Protein 5DLO (pdb70)

Structure (mmCIF, N/CA/C/O backbone):
data_5DLO
#
_entry.id   5DLO
#
_cell.length_a   63.600
_cell.length_b   63.600
_cell.length_c   69.760
_cell.angle_alpha   90.00
_cell.angle_beta   90.00
_cell.angle_gamma   120.00
#
_symmetry.space_group_name_H-M   'P 64'
#
loop_
_entity.id
_entity.type
_entity.pdbx_description
1 polymer 'Endoribonuclease MazF'
2 polymer 'DNA substrate analogue AUACAUA'
3 non-polymer 'CHLORIDE ION'
4 water water
#
loop_
_atom_site.group_PDB
_atom_site.id
_atom_site.type_symbol
_atom_site.label_atom_id
_atom_site.label_alt_id
_atom_site.label_comp_id
_atom_site.label_asym_id
_atom_site.label_entity_id
_atom_site.label_seq_id
_atom_site.pdbx_PDB_ins_code
_atom_site.Cartn_x
_atom_site.Cartn_y
_atom_site.Cartn_z
_atom_site.occupancy
_atom_site.B_iso_or_equiv
_atom_site.auth_seq_id
_atom_site.auth_comp_id
_atom_site.auth_asym_id
_atom_site.auth_atom_id
_atom_site.pdbx_PDB_model_num
ATOM 1 C C . ASP A 1 13 ? 2.539 -39.632 -0.246 1.00 30.00 0 ASP A C 1
ATOM 2 O O . ASP A 1 13 ? 1.572 -39.413 -0.972 1.00 30.00 0 ASP A O 1
ATOM 3 N N . PRO A 1 14 ? 2.439 -39.732 1.074 1.00 37.26 1 PRO A N 1
ATOM 4 C CA . PRO A 1 14 ? 1.148 -39.579 1.747 1.00 32.93 1 PRO A CA 1
ATOM 5 C C . PRO A 1 14 ? 0.665 -38.130 1.725 1.00 27.73 1 PRO A C 1
ATOM 6 O O . PRO A 1 14 ? 1.453 -37.204 1.863 1.00 28.32 1 PRO A O 1
ATOM 10 N N . ILE A 1 15 ? -0.636 -37.951 1.551 1.00 22.36 2 ILE A N 1
ATOM 11 C CA . ILE A 1 15 ? -1.227 -36.624 1.569 1.00 19.12 2 ILE A CA 1
ATOM 12 C C . ILE A 1 15 ? -1.714 -36.367 2.983 1.00 18.09 2 ILE A C 1
ATOM 13 O O . ILE A 1 15 ? -2.451 -37.175 3.551 1.00 19.32 2 ILE A O 1
ATOM 18 N N . ARG A 1 16 ? -1.279 -35.255 3.562 1.00 16.07 3 ARG A N 1
ATOM 19 C CA . ARG A 1 16 ? -1.598 -34.956 4.953 1.00 15.59 3 ARG A CA 1
ATOM 20 C C . ARG A 1 16 ? -2.302 -33.624 5.089 1.00 14.22 3 ARG A C 1
ATOM 21 O O . ARG A 1 16 ? -2.048 -32.684 4.328 1.00 13.88 3 ARG A O 1
ATOM 25 N N . ARG A 1 17 ? -3.185 -33.548 6.076 1.00 13.66 4 ARG A N 1
ATOM 26 C CA . ARG A 1 17 ? -3.844 -32.303 6.408 1.00 11.85 4 ARG A CA 1
ATOM 27 C C . ARG A 1 17 ? -2.783 -31.251 6.725 1.00 11.79 4 ARG A C 1
ATOM 28 O O . ARG A 1 17 ? -1.833 -31.517 7.469 1.00 14.03 4 ARG A O 1
ATOM 36 N N . GLY A 1 18 ? -2.942 -30.062 6.155 1.00 12.22 5 GLY A N 1
ATOM 37 C CA . GLY A 1 18 ? -1.963 -29.000 6.314 1.00 12.65 5 GLY A CA 1
ATOM 38 C C . GLY A 1 18 ? -0.950 -28.916 5.181 1.00 12.90 5 GLY A C 1
ATOM 39 O O . GLY A 1 18 ? -0.228 -27.921 5.073 1.00 13.58 5 GLY A O 1
ATOM 40 N N . ASP A 1 19 ? -0.890 -29.946 4.337 1.00 12.60 6 ASP A N 1
ATOM 41 C CA . ASP A 1 19 ? -0.058 -29.886 3.129 1.00 13.61 6 ASP A CA 1
ATOM 42 C C . ASP A 1 19 ? -0.603 -28.823 2.176 1.00 13.09 6 ASP A C 1
ATOM 43 O O . ASP A 1 19 ? -1.819 -28.621 2.082 1.00 12.63 6 ASP A O 1
ATOM 48 N N . VAL A 1 20 ? 0.299 -28.180 1.441 1.00 12.89 7 VAL A N 1
ATOM 49 C CA . VAL A 1 20 ? -0.080 -27.222 0.403 1.00 12.35 7 VAL A CA 1
ATOM 50 C C . VAL A 1 20 ? 0.393 -27.755 -0.949 1.00 13.22 7 VAL A C 1
ATOM 51 O O . VAL A 1 20 ? 1.585 -28.027 -1.133 1.00 14.58 7 VAL A O 1
ATOM 55 N N . TYR A 1 21 ? -0.552 -27.921 -1.874 1.00 12.40 8 TYR A N 1
ATOM 56 C CA . TYR A 1 21 ? -0.276 -28.433 -3.218 1.00 12.13 8 TYR A CA 1
ATOM 57 C C . TYR A 1 21 ? -0.666 -27.415 -4.262 1.00 11.95 8 TYR A C 1
ATOM 58 O O . TYR A 1 21 ? -1.596 -26.644 -4.066 1.00 13.76 8 TYR A O 1
ATOM 67 N N . LEU A 1 22 ? 0.021 -27.444 -5.397 1.00 12.38 9 LEU A N 1
ATOM 68 C CA . LEU A 1 22 ? -0.461 -26.718 -6.558 1.00 12.17 9 LEU A CA 1
ATOM 69 C C . LEU A 1 22 ? -1.620 -27.502 -7.163 1.00 12.38 9 LEU A C 1
ATOM 70 O O . LEU A 1 22 ? -1.533 -28.718 -7.305 1.00 14.21 9 LEU A O 1
ATOM 75 N N . ALA A 1 23 ? -2.700 -26.814 -7.524 1.00 12.72 10 ALA A N 1
ATOM 76 C CA . ALA A 1 23 ? -3.843 -27.474 -8.153 1.00 12.15 10 ALA A CA 1
ATOM 77 C C . ALA A 1 23 ? -4.559 -26.524 -9.092 1.00 12.36 10 ALA A C 1
ATOM 78 O O . ALA A 1 23 ? -4.550 -25.315 -8.882 1.00 14.46 10 ALA A O 1
ATOM 80 N N . ASP A 1 24 ? -5.199 -27.083 -10.114 1.00 12.11 11 ASP A N 1
ATOM 81 C CA . ASP A 1 24 ? -5.989 -26.300 -11.063 1.00 13.04 11 ASP A CA 1
ATOM 82 C C . ASP A 1 24 ? -7.466 -26.414 -10.690 1.00 12.89 11 ASP A C 1
ATOM 83 O O . ASP A 1 24 ? -8.056 -27.490 -10.775 1.00 13.23 11 ASP A O 1
ATOM 88 N N . LEU A 1 25 ? -8.049 -25.296 -10.271 1.00 11.64 12 LEU A N 1
ATOM 89 C CA . LEU A 1 25 ? -9.449 -25.252 -9.858 1.00 11.41 12 LEU A CA 1
ATOM 90 C C . LEU A 1 25 ? -10.409 -25.025 -11.029 1.00 11.69 12 LEU A C 1
ATOM 91 O O . LEU A 1 25 ? -11.614 -25.191 -10.889 1.00 11.68 12 LEU A O 1
ATOM 96 N N . SER A 1 26 ? -9.877 -24.651 -12.189 1.00 14.25 13 SER A N 1
ATOM 97 C CA . SER A 1 26 ? -10.724 -24.395 -13.352 1.00 15.25 13 SER A CA 1
ATOM 98 C C . SER A 1 26 ? -11.273 -25.694 -13.940 1.00 14.82 13 SER A C 1
ATOM 99 O O . SER A 1 26 ? -10.642 -26.745 -13.831 1.00 16.98 13 SER A O 1
ATOM 102 N N . PRO A 1 27 ? -12.454 -25.634 -14.578 1.00 13.96 14 PRO A N 1
ATOM 103 C CA . PRO A 1 27 ? -13.299 -24.452 -14.785 1.00 13.52 14 PRO A CA 1
ATOM 104 C C . PRO A 1 27 ? -14.200 -24.174 -13.591 1.00 12.49 14 PRO A C 1
ATOM 105 O O . PRO A 1 27 ? -14.526 -25.088 -12.826 1.00 12.73 14 PRO A O 1
ATOM 109 N N . VAL A 1 28 ? -14.614 -22.921 -13.459 1.00 13.13 15 VAL A N 1
ATOM 110 C CA . VAL A 1 28 ? -15.500 -22.505 -12.373 1.00 11.73 15 VAL A CA 1
ATOM 111 C C . VAL A 1 28 ? -16.608 -21.596 -12.902 1.00 12.83 15 VAL A C 1
ATOM 112 O O . VAL A 1 28 ? -16.564 -21.139 -14.054 1.00 14.46 15 VAL A O 1
ATOM 116 N N . GLN A 1 29 ? -17.603 -21.338 -12.059 1.00 12.43 16 GLN A N 1
ATOM 117 C CA . GLN A 1 29 ? -18.674 -20.401 -12.398 1.00 13.52 16 GLN A CA 1
ATOM 118 C C . GLN A 1 29 ? -18.715 -19.236 -11.420 1.00 13.06 16 GLN A C 1
ATOM 119 O O . GLN A 1 29 ? -18.413 -19.402 -10.239 1.00 12.89 16 GLN A O 1
ATOM 125 N N . GLY A 1 30 ? -19.104 -18.059 -11.903 1.00 13.11 17 GLY A N 1
ATOM 126 C CA . GLY A 1 30 ? -19.294 -16.911 -11.036 1.00 13.07 17 GLY A CA 1
ATOM 127 C C . GLY A 1 30 ? -18.086 -16.585 -10.184 1.00 13.30 17 GLY A C 1
ATOM 128 O O . GLY A 1 30 ? -16.953 -16.534 -10.682 1.00 14.87 17 GLY A O 1
ATOM 129 N N . SER A 1 31 ? -18.326 -16.376 -8.888 1.00 11.96 18 SER A N 1
ATOM 130 C CA . SER A 1 31 ? -17.255 -16.024 -7.953 1.00 12.31 18 SER A CA 1
ATOM 131 C C . SER A 1 31 ? -16.667 -17.218 -7.180 1.00 11.16 18 SER A C 1
ATOM 132 O O . SER A 1 31 ? -16.046 -17.050 -6.127 1.00 11.71 18 SER A O 1
ATOM 135 N N . GLU A 1 32 ? -16.847 -18.420 -7.714 1.00 10.67 19 GLU A N 1
ATOM 136 C CA . GLU A 1 32 ? -16.073 -19.565 -7.253 1.00 10.90 19 GLU A CA 1
ATOM 137 C C . GLU A 1 32 ? -14.605 -19.315 -7.600 1.00 10.38 19 GLU A C 1
ATOM 138 O O . GLU A 1 32 ? -14.291 -18.939 -8.733 1.00 12.25 19 GLU A O 1
ATOM 144 N N . GLN A 1 33 ? -13.691 -19.524 -6.655 1.00 10.06 20 GLN A N 1
ATOM 145 C CA . GLN A 1 33 ? -12.284 -19.230 -6.930 1.00 10.44 20 GLN A CA 1
ATOM 146 C C . GLN A 1 33 ? -11.757 -20.117 -8.051 1.00 10.95 20 GLN A C 1
ATOM 147 O O . GLN A 1 33 ? -11.838 -21.346 -7.969 1.00 12.03 20 GLN A O 1
ATOM 153 N N . GLY A 1 34 ? -11.200 -19.497 -9.090 1.00 11.14 21 GLY A N 1
ATOM 154 C CA . GLY A 1 34 ? -10.711 -20.258 -10.226 1.00 12.44 21 GLY A CA 1
ATOM 155 C C . GLY A 1 34 ? -9.205 -20.269 -10.374 1.00 11.32 21 GLY A C 1
ATOM 156 O O . GLY A 1 34 ? -8.474 -19.695 -9.564 1.00 13.12 21 GLY A O 1
ATOM 157 N N . GLY A 1 35 ? -8.740 -20.927 -11.431 1.00 12.32 22 GLY A N 1
ATOM 158 C CA . GLY A 1 35 ? -7.340 -20.882 -11.800 1.00 13.50 22 GLY A CA 1
ATOM 159 C C . GLY A 1 35 ? -6.423 -21.868 -11.100 1.00 12.08 22 GLY A C 1
ATOM 160 O O . GLY A 1 35 ? -6.814 -22.583 -10.164 1.00 13.44 22 GLY A O 1
ATOM 161 N N . VAL A 1 36 ? -5.185 -21.905 -11.578 1.00 12.42 23 VAL A N 1
ATOM 162 C CA . VAL A 1 36 ? -4.117 -22.674 -10.961 1.00 12.42 23 VAL A CA 1
ATOM 163 C C . VAL A 1 36 ? -3.592 -21.898 -9.761 1.00 12.91 23 VAL A C 1
ATOM 164 O O . VAL A 1 36 ? -3.316 -20.711 -9.867 1.00 14.36 23 VAL A O 1
ATOM 168 N N . ARG A 1 37 ? -3.482 -22.561 -8.613 1.00 11.52 24 ARG A N 1
ATOM 169 C CA . ARG A 1 37 ? -3.040 -21.887 -7.395 1.00 11.46 24 ARG A CA 1
ATOM 170 C C . ARG A 1 37 ? -2.691 -22.909 -6.330 1.00 10.79 24 ARG A C 1
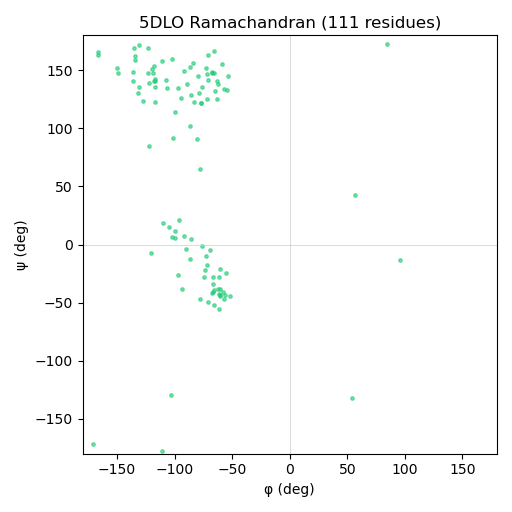ATOM 171 O O . ARG A 1 37 ? -3.051 -24.078 -6.450 1.00 11.91 24 ARG A O 1
ATOM 179 N N . PRO A 1 38 ? -1.999 -22.470 -5.270 1.00 11.72 25 PRO A N 1
ATOM 180 C CA . PRO A 1 38 ? -1.823 -23.365 -4.122 1.00 11.23 25 PRO A CA 1
ATOM 181 C C . PRO A 1 38 ? -3.166 -23.597 -3.427 1.00 11.48 25 PRO A C 1
ATOM 182 O O . PRO A 1 38 ? -4.034 -22.716 -3.422 1.00 12.03 25 PRO A O 1
ATOM 186 N N . VAL A 1 39 ? -3.325 -24.787 -2.865 1.00 10.99 26 VAL A N 1
ATOM 187 C CA . VAL A 1 39 ? -4.482 -25.129 -2.047 1.00 10.56 26 VAL A CA 1
ATOM 188 C C . VAL A 1 39 ? -3.972 -25.877 -0.816 1.00 11.14 26 VAL A C 1
ATOM 189 O O . VAL A 1 39 ? -2.957 -26.576 -0.889 1.00 12.46 26 VAL A O 1
ATOM 193 N N . VAL A 1 40 ? -4.656 -25.730 0.316 1.00 10.36 27 VAL A N 1
ATOM 194 C CA . VAL A 1 40 ? -4.263 -26.453 1.533 1.00 10.12 27 VAL A CA 1
ATOM 195 C C . VAL A 1 40 ? -5.245 -27.591 1.818 1.00 9.69 27 VAL A C 1
ATOM 196 O O . VAL A 1 40 ? -6.459 -27.415 1.720 1.00 10.36 27 VAL A O 1
ATOM 200 N N . ILE A 1 41 ? -4.712 -28.764 2.146 1.00 10.30 28 ILE A N 1
ATOM 201 C CA . ILE A 1 41 ? -5.546 -29.910 2.491 1.00 10.59 28 ILE A CA 1
ATOM 202 C C . ILE A 1 41 ? -6.196 -29.693 3.864 1.00 9.65 28 ILE A C 1
ATOM 203 O O . ILE A 1 41 ? -5.495 -29.467 4.857 1.00 10.86 28 ILE A O 1
ATOM 208 N N . ILE A 1 42 ? -7.523 -29.786 3.923 1.00 9.82 29 ILE A N 1
ATOM 209 C CA . ILE A 1 42 ? -8.258 -29.591 5.173 1.00 9.14 29 ILE A CA 1
ATOM 210 C C . ILE A 1 42 ? -9.076 -30.817 5.580 1.00 9.56 29 ILE A C 1
AT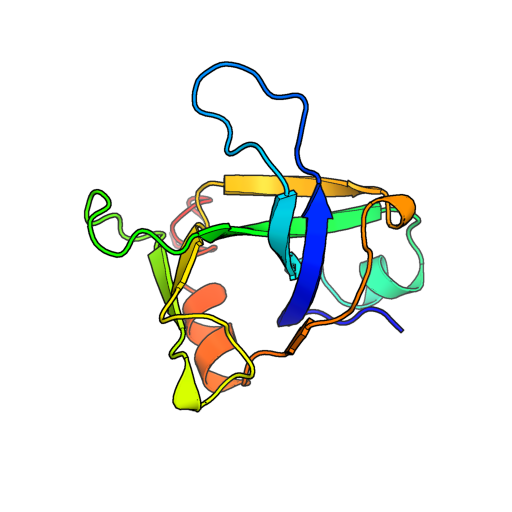OM 211 O O . ILE A 1 42 ? -9.627 -30.858 6.676 1.00 11.06 29 ILE A O 1
ATOM 216 N N . GLN A 1 43 ? -9.146 -31.827 4.714 1.00 9.13 30 GLN A N 1
ATOM 217 C CA . GLN A 1 43 ? -9.764 -33.099 5.089 1.00 8.96 30 GLN A CA 1
ATOM 218 C C . GLN A 1 43 ? -8.939 -33.840 6.149 1.00 9.90 30 GLN A C 1
ATOM 219 O O . GLN A 1 43 ? -7.710 -33.731 6.182 1.00 11.12 30 GLN A O 1
ATOM 225 N N . ASN A 1 44 ? -9.624 -34.590 7.013 1.00 9.63 31 ASN A N 1
ATOM 226 C CA . ASN A 1 44 ? -8.949 -35.432 7.996 1.00 10.44 31 ASN A CA 1
ATOM 227 C C . ASN A 1 44 ? -8.022 -36.469 7.345 1.00 10.88 31 ASN A C 1
ATOM 228 O O . ASN A 1 44 ? -8.228 -36.876 6.194 1.00 10.55 31 ASN A O 1
ATOM 233 N N . ASP A 1 45 ? -7.012 -36.911 8.090 1.00 10.77 32 ASP A N 1
ATOM 234 C CA . ASP A 1 45 ? -5.985 -37.796 7.540 1.00 11.79 32 ASP A CA 1
ATOM 235 C C . ASP A 1 45 ? -6.430 -39.229 7.270 1.00 12.21 32 ASP A C 1
ATOM 236 O O . ASP A 1 45 ? -5.780 -39.945 6.504 1.00 13.90 32 ASP A O 1
ATOM 241 N N . THR A 1 46 ? -7.539 -39.650 7.869 1.00 12.01 33 THR A N 1
ATOM 242 C CA . THR A 1 46 ? -8.071 -40.977 7.568 1.00 12.15 33 THR A CA 1
ATOM 243 C C . THR A 1 46 ? -8.655 -40.982 6.155 1.00 11.88 33 THR A C 1
ATOM 244 O O . THR A 1 46 ? -8.338 -41.858 5.338 1.00 12.64 33 THR A O 1
ATOM 248 N N . GLY A 1 47 ? -9.488 -39.988 5.856 1.00 11.47 34 GLY A N 1
ATOM 249 C CA . GLY A 1 47 ? -9.944 -39.796 4.489 1.00 11.20 34 GLY A CA 1
ATOM 250 C C . GLY A 1 47 ? -8.784 -39.595 3.524 1.00 10.91 34 GLY A C 1
ATOM 251 O O . GLY A 1 47 ? -8.788 -40.138 2.404 1.00 12.26 34 GLY A O 1
ATOM 252 N N . ASN A 1 48 ? -7.777 -38.830 3.939 1.00 10.69 35 ASN A N 1
ATOM 253 C CA . ASN A 1 48 ? -6.623 -38.603 3.060 1.00 12.19 35 ASN A CA 1
ATOM 254 C C . ASN A 1 48 ? -5.882 -39.887 2.713 1.00 12.55 35 ASN A C 1
ATOM 255 O O . ASN A 1 48 ? -5.262 -39.984 1.650 1.00 14.20 35 ASN A O 1
ATOM 260 N N . LYS A 1 49 ? -5.941 -40.871 3.606 1.00 12.79 36 LYS A N 1
ATOM 261 C CA . LYS A 1 49 ? -5.304 -42.159 3.349 1.00 13.55 36 LYS A CA 1
ATOM 262 C C . LYS A 1 49 ? -6.128 -43.020 2.396 1.00 14.70 36 LYS A C 1
ATOM 263 O O . LYS A 1 49 ? -5.595 -43.579 1.436 1.00 17.78 36 LYS A O 1
ATOM 269 N N . TYR A 1 50 ? -7.430 -43.114 2.655 1.00 14.03 37 TYR A N 1
ATOM 270 C CA . TYR A 1 50 ? -8.274 -44.111 1.995 1.00 14.28 37 TYR A CA 1
ATOM 271 C C . TYR A 1 50 ? -9.066 -43.642 0.774 1.00 14.46 37 TYR A C 1
ATOM 272 O O . TYR A 1 50 ? -9.422 -44.454 -0.075 1.00 16.10 37 TYR A O 1
ATOM 281 N N . SER A 1 51 ? -9.370 -42.352 0.700 1.00 13.20 38 SER A N 1
ATOM 282 C CA . SER A 1 51 ? -10.280 -41.860 -0.331 1.00 12.98 38 SER A CA 1
ATOM 283 C C . SER A 1 51 ? -9.543 -41.415 -1.584 1.00 12.65 38 SER A C 1
ATOM 284 O O . SER A 1 51 ? -8.416 -40.949 -1.502 1.00 14.01 38 SER A O 1
ATOM 287 N N . PRO A 1 52 ? -10.190 -41.544 -2.755 1.00 12.13 39 PRO A N 1
ATOM 288 C CA . PRO A 1 52 ? -9.595 -40.949 -3.957 1.00 12.42 39 PRO A CA 1
ATOM 289 C C . PRO A 1 52 ? -9.708 -39.426 -3.969 1.00 10.83 39 PRO A C 1
ATOM 290 O O . PRO A 1 52 ? -9.094 -38.799 -4.831 1.00 12.26 39 PRO A O 1
ATOM 294 N N . THR A 1 53 ? -10.482 -38.847 -3.048 1.00 11.83 40 THR A N 1
ATOM 295 C CA . THR A 1 53 ? -10.684 -37.401 -3.009 1.00 11.01 40 THR A CA 1
ATOM 296 C C . THR A 1 53 ? -10.166 -36.775 -1.718 1.00 10.77 40 THR A C 1
ATOM 297 O O . THR A 1 53 ? -10.086 -37.434 -0.676 1.00 11.88 40 THR A O 1
ATOM 301 N N . VAL A 1 54 ? -9.808 -35.497 -1.812 1.00 10.14 41 VAL A N 1
ATOM 302 C CA . VAL A 1 54 ? -9.440 -34.695 -0.651 1.00 10.22 41 VAL A CA 1
ATOM 303 C C . VAL A 1 54 ? -10.350 -33.466 -0.597 1.00 9.49 41 VAL A C 1
ATOM 304 O O . VAL A 1 54 ? -11.083 -33.184 -1.547 1.00 12.57 41 VAL A O 1
ATOM 308 N N . ILE A 1 55 ? -10.315 -32.741 0.514 1.00 10.02 42 ILE A N 1
ATOM 309 C CA . ILE A 1 55 ? -10.998 -31.454 0.608 1.00 8.97 42 ILE A CA 1
ATOM 310 C C . ILE A 1 55 ? -9.932 -30.396 0.835 1.00 8.44 42 ILE A C 1
ATOM 311 O O . ILE A 1 55 ? -9.004 -30.612 1.625 1.00 9.66 42 ILE A O 1
ATOM 316 N N . VAL A 1 56 ? -10.040 -29.274 0.125 1.00 9.19 43 VAL A N 1
ATOM 317 C CA . VAL A 1 56 ? -9.015 -28.238 0.160 1.00 8.97 43 VAL A CA 1
ATOM 318 C C . VAL A 1 56 ? -9.625 -26.850 0.320 1.00 9.48 43 VAL A C 1
ATOM 319 O O . VAL A 1 56 ? -10.827 -26.661 0.101 1.00 10.16 43 VAL A O 1
ATOM 323 N N . ALA A 1 57 ? -8.796 -25.893 0.729 1.00 9.62 44 ALA A N 1
ATOM 324 C CA . ALA A 1 57 ? -9.156 -24.473 0.670 1.00 9.57 44 ALA A CA 1
ATOM 325 C C . ALA A 1 57 ? -8.204 -23.746 -0.274 1.00 9.39 44 ALA A C 1
ATOM 326 O O . ALA A 1 57 ? -6.998 -24.022 -0.292 1.00 10.97 44 ALA A O 1
ATOM 328 N N . ALA A 1 58 ? -8.748 -22.813 -1.049 1.00 9.08 45 ALA A N 1
ATOM 329 C CA . ALA A 1 58 ? -7.962 -22.050 -2.017 1.00 10.14 45 ALA A CA 1
ATOM 330 C C . ALA A 1 58 ? -7.038 -21.042 -1.332 1.00 9.80 45 ALA A C 1
ATOM 331 O O . ALA A 1 58 ? -7.385 -20.467 -0.296 1.00 11.94 45 ALA A O 1
ATOM 333 N N . ILE A 1 59 ? -5.872 -20.813 -1.933 1.00 10.77 46 ILE A N 1
ATOM 334 C CA . ILE A 1 59 ? -4.946 -19.784 -1.472 1.00 12.10 46 ILE A CA 1
ATOM 335 C C . ILE A 1 59 ? -4.783 -18.734 -2.565 1.00 12.52 46 ILE A C 1
ATOM 336 O O . ILE A 1 59 ? -4.777 -19.073 -3.755 1.00 11.71 46 ILE A O 1
ATOM 341 N N . THR A 1 60 ? -4.669 -17.468 -2.161 1.00 11.98 47 THR A N 1
ATOM 342 C CA . THR A 1 60 ? -4.537 -16.357 -3.102 1.00 12.53 47 THR A CA 1
ATOM 343 C C . THR A 1 60 ? -3.440 -15.396 -2.661 1.00 13.41 47 THR A C 1
ATOM 344 O O . THR A 1 60 ? -3.081 -15.353 -1.483 1.00 14.02 47 THR A O 1
ATOM 348 N N . GLY A 1 61 ? -2.917 -14.618 -3.606 1.00 16.43 48 GLY A N 1
ATOM 349 C CA . GLY A 1 61 ? -1.840 -13.694 -3.307 1.00 21.08 48 GLY A CA 1
ATOM 350 C C . GLY A 1 61 ? -2.331 -12.269 -3.187 1.00 26.82 48 GLY A C 1
ATOM 351 O O . GLY A 1 61 ? -1.536 -11.337 -3.034 1.00 27.07 48 GLY A O 1
ATOM 352 N N . ARG A 1 62 ? -3.648 -12.097 -3.242 1.00 31.59 49 ARG A N 1
ATOM 353 C CA . ARG A 1 62 ? -4.247 -10.771 -3.137 1.00 38.03 49 ARG A CA 1
ATOM 354 C C . ARG A 1 62 ? -4.473 -10.396 -1.675 1.00 42.09 49 ARG A C 1
ATOM 355 O O . ARG A 1 62 ? -5.422 -10.862 -1.043 1.00 43.86 49 ARG A O 1
ATOM 363 N N . ILE A 1 63 ? -3.595 -9.551 -1.144 1.00 43.92 50 ILE A N 1
ATOM 364 C CA . ILE A 1 63 ? -3.661 -9.166 0.260 1.00 46.17 50 ILE A CA 1
ATOM 365 C C . ILE A 1 63 ? -4.610 -7.991 0.485 1.00 47.83 50 ILE A C 1
ATOM 366 O O . ILE A 1 63 ? -4.720 -7.477 1.599 1.00 48.30 50 ILE A O 1
ATOM 368 N N . ASN A 1 64 ? -5.297 -7.574 -0.576 1.00 48.09 51 ASN A N 1
ATOM 369 C CA . ASN A 1 64 ? -6.218 -6.445 -0.497 1.00 47.45 51 ASN A CA 1
ATOM 370 C C . ASN A 1 64 ? -7.687 -6.850 -0.630 1.00 46.06 51 ASN A C 1
ATOM 371 O O . ASN A 1 64 ? -8.546 -6.016 -0.921 1.00 46.64 51 ASN A O 1
ATOM 373 N N . LYS A 1 65 ? -7.971 -8.131 -0.418 1.00 43.74 52 LYS A N 1
ATOM 374 C CA . LYS A 1 65 ? -9.343 -8.625 -0.479 1.00 41.70 52 LYS A CA 1
ATOM 375 C C . LYS A 1 65 ? -10.169 -8.024 0.651 1.00 40.80 52 LYS A C 1
ATOM 376 O O . LYS A 1 65 ? -9.620 -7.444 1.590 1.00 41.13 52 LYS A O 1
ATOM 382 N N . ALA A 1 66 ? -11.489 -8.158 0.560 1.00 39.80 53 ALA A N 1
ATOM 383 C CA . ALA A 1 66 ? -12.355 -7.745 1.657 1.00 38.00 53 ALA A CA 1
ATOM 384 C C . ALA A 1 66 ? -11.881 -8.434 2.934 1.00 35.27 53 ALA A C 1
ATOM 385 O O . ALA A 1 66 ? -11.412 -9.572 2.894 1.00 34.47 53 ALA A O 1
ATOM 387 N N . LYS A 1 67 ? -11.987 -7.741 4.063 1.00 33.80 54 LYS A N 1
ATOM 388 C CA . LYS A 1 67 ? -11.534 -8.296 5.334 1.00 33.32 54 LYS A CA 1
ATOM 389 C C . LYS A 1 67 ? -12.587 -9.234 5.902 1.00 31.67 54 LYS A C 1
ATOM 390 O O . LYS A 1 67 ? -13.475 -8.808 6.639 1.00 35.01 54 LYS A O 1
ATOM 392 N N . ILE A 1 68 ? -12.478 -10.513 5.558 1.00 26.67 55 ILE A N 1
ATOM 393 C CA . ILE A 1 68 ? -13.483 -11.505 5.920 1.00 23.29 55 ILE A CA 1
ATOM 394 C C . ILE A 1 68 ? -12.910 -12.401 7.015 1.00 18.55 55 ILE A C 1
ATOM 395 O O . ILE A 1 68 ? -11.731 -12.745 6.979 1.00 17.52 55 ILE A O 1
ATOM 400 N N . PRO A 1 69 ? -13.738 -12.785 7.999 1.00 15.72 56 PRO A N 1
ATOM 401 C CA . PRO A 1 69 ? -13.211 -13.590 9.110 1.00 15.00 56 PRO A CA 1
ATOM 402 C C . PRO A 1 69 ? -12.805 -15.014 8.728 1.00 13.27 56 PRO A C 1
ATOM 403 O O . PRO A 1 69 ? -12.283 -15.744 9.571 1.00 16.25 56 PRO A O 1
ATOM 407 N N . THR A 1 70 ? -13.048 -15.406 7.482 1.00 12.45 57 THR A N 1
ATOM 408 C CA . THR A 1 70 ? -12.627 -16.714 6.994 1.00 11.79 57 THR A CA 1
ATOM 409 C C . THR A 1 70 ? -11.245 -16.680 6.339 1.00 12.60 57 THR A C 1
ATOM 410 O O . THR A 1 70 ? -10.811 -17.672 5.763 1.00 12.72 57 THR A O 1
ATOM 414 N N . HIS A 1 71 ? -10.560 -15.543 6.426 1.00 11.91 58 HIS A N 1
ATOM 415 C CA . HIS A 1 71 ? -9.232 -15.403 5.825 1.00 12.61 58 HIS A CA 1
ATOM 416 C C . HIS A 1 71 ? -8.121 -15.623 6.835 1.00 14.07 58 HIS A C 1
ATOM 417 O O . HIS A 1 71 ? -8.163 -15.083 7.944 1.00 16.89 58 HIS A O 1
ATOM 424 N N . VAL A 1 72 ? -7.120 -16.408 6.442 1.00 12.92 59 VAL A N 1
ATOM 425 C CA . VAL A 1 72 ? -5.940 -16.647 7.279 1.00 12.74 59 VAL A CA 1
ATOM 426 C C . VAL A 1 72 ? -4.672 -16.355 6.481 1.00 14.10 59 VAL A C 1
ATOM 427 O O . VAL A 1 72 ? -4.450 -16.936 5.415 1.00 15.33 59 VAL A O 1
ATOM 431 N N . GLU A 1 73 ? -3.840 -15.455 6.990 1.00 15.15 60 GLU A N 1
ATOM 432 C CA . GLU A 1 73 ? -2.617 -15.073 6.295 1.00 17.02 60 GLU A CA 1
ATOM 433 C C . GLU A 1 73 ? -1.502 -16.097 6.484 1.00 17.17 60 GLU A C 1
ATOM 434 O O . GLU A 1 73 ? -1.384 -16.712 7.540 1.00 18.62 60 GLU A O 1
ATOM 440 N N . ILE A 1 74 ? -0.695 -16.286 5.445 1.00 17.22 61 ILE A N 1
ATOM 441 C CA . ILE A 1 74 ? 0.536 -17.060 5.570 1.00 17.76 61 ILE A CA 1
ATOM 442 C C . ILE A 1 74 ? 1.702 -16.290 4.960 1.00 19.61 61 ILE A C 1
ATOM 443 O O . ILE A 1 74 ? 1.580 -15.710 3.882 1.00 19.86 61 ILE A O 1
ATOM 448 N N . GLU A 1 75 ? 2.824 -16.277 5.672 1.00 20.43 62 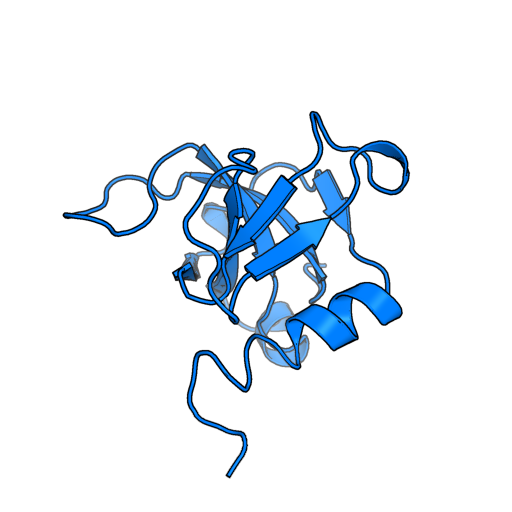GLU A N 1
ATOM 449 C CA . GLU A 1 75 ? 3.958 -15.428 5.324 1.00 23.36 62 GLU A CA 1
ATOM 450 C C . GLU A 1 75 ? 4.937 -16.088 4.363 1.00 24.91 62 GLU A C 1
ATOM 451 O O . GLU A 1 75 ? 5.266 -17.266 4.502 1.00 26.21 62 GLU A O 1
ATOM 454 N N . LYS A 1 76 ? 5.402 -15.304 3.396 1.00 26.42 63 LYS A N 1
ATOM 455 C CA . LYS A 1 76 ? 6.330 -15.773 2.376 1.00 29.80 63 LYS A CA 1
ATOM 456 C C . LYS A 1 76 ? 7.590 -16.362 2.977 1.00 33.20 63 LYS A C 1
ATOM 457 O O . LYS A 1 76 ? 8.071 -17.394 2.525 1.00 35.25 63 LYS A O 1
ATOM 463 N N . LYS A 1 77 ? 8.128 -15.694 3.990 1.00 32.68 64 LYS A N 1
ATOM 464 C CA . LYS A 1 77 ? 9.386 -16.107 4.592 1.00 36.42 64 LYS A CA 1
ATOM 465 C C . LYS A 1 77 ? 9.294 -17.501 5.207 1.00 37.99 64 LYS A C 1
ATOM 466 O O . LYS A 1 77 ? 10.073 -18.395 4.860 1.00 39.89 64 LYS A O 1
ATOM 468 N N . LYS A 1 78 ? 8.337 -17.685 6.113 1.00 35.79 65 LYS A N 1
ATOM 469 C CA . LYS A 1 78 ? 8.228 -18.932 6.862 1.00 35.11 65 LYS A CA 1
ATOM 470 C C . LYS A 1 78 ? 8.004 -20.135 5.953 1.00 33.47 65 LYS A C 1
ATOM 471 O O . LYS A 1 78 ? 8.534 -21.221 6.191 1.00 34.41 65 LYS A O 1
ATOM 477 N N . TYR A 1 79 ? 7.212 -19.935 4.909 1.00 30.34 66 TYR A N 1
ATOM 478 C CA . TYR A 1 79 ? 6.886 -21.014 3.993 1.00 29.27 66 TYR A CA 1
ATOM 479 C C . TYR A 1 79 ? 7.557 -20.757 2.653 1.00 32.45 66 TYR A C 1
ATOM 480 O O . TYR A 1 79 ? 7.921 -19.631 2.343 1.00 33.18 66 TYR A O 1
ATOM 489 N N . LYS A 1 80 ? 7.753 -21.794 1.860 1.00 35.21 67 LYS A N 1
ATOM 490 C CA . LYS A 1 80 ? 8.431 -21.586 0.590 1.00 36.76 67 LYS A CA 1
ATOM 491 C C . LYS A 1 80 ? 7.466 -20.986 -0.429 1.00 35.29 67 LYS A C 1
ATOM 492 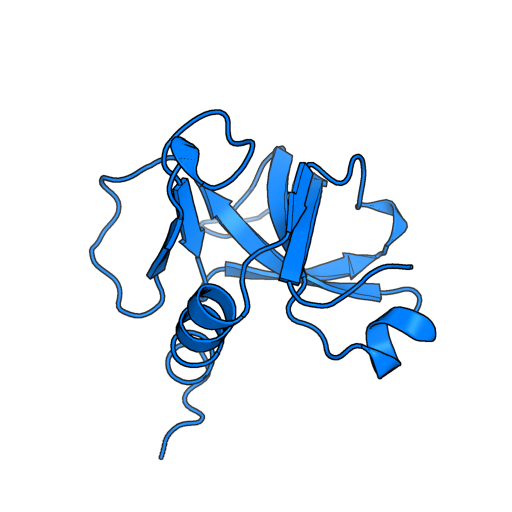O O . LYS A 1 80 ? 7.148 -21.623 -1.427 1.00 38.71 67 LYS A O 1
ATOM 494 N N . LEU A 1 81 ? 6.999 -19.764 -0.174 1.00 29.91 68 LEU A N 1
ATOM 495 C CA . LEU A 1 81 ? 5.992 -19.143 -1.039 1.00 26.39 68 LEU A CA 1
ATOM 496 C C . LEU A 1 81 ? 6.563 -18.099 -1.995 1.00 24.70 68 LEU A C 1
ATOM 497 O O . LEU A 1 81 ? 7.656 -17.564 -1.780 1.00 24.94 68 LEU A O 1
ATOM 502 N N . ASP A 1 82 ? 5.812 -17.812 -3.055 1.00 23.27 69 ASP A N 1
ATOM 503 C CA . ASP A 1 82 ? 6.189 -16.761 -3.995 1.00 23.60 69 ASP A CA 1
ATOM 504 C C . ASP A 1 82 ? 5.938 -15.381 -3.383 1.00 22.90 69 ASP A C 1
ATOM 505 O O . ASP A 1 82 ? 6.607 -14.406 -3.725 1.00 23.64 69 ASP A O 1
ATOM 510 N N . LYS A 1 83 ? 4.971 -15.304 -2.473 1.00 22.82 70 LYS A N 1
ATOM 511 C CA . LYS A 1 83 ? 4.588 -14.031 -1.882 1.00 23.40 70 LYS A CA 1
ATOM 512 C C . LYS A 1 83 ? 3.721 -14.281 -0.662 1.00 21.37 70 LYS A C 1
ATOM 513 O O . LYS A 1 83 ? 3.199 -15.384 -0.485 1.00 20.26 70 LYS A O 1
ATOM 519 N N . ASP A 1 84 ? 3.571 -13.262 0.179 1.00 21.65 71 ASP A N 1
ATOM 520 C CA . ASP A 1 84 ? 2.622 -13.342 1.281 1.00 20.80 71 ASP A CA 1
ATOM 521 C C . ASP A 1 84 ? 1.260 -13.697 0.700 1.00 19.33 71 ASP A C 1
ATOM 522 O O . ASP A 1 84 ? 0.831 -13.115 -0.297 1.00 19.16 71 ASP A O 1
ATOM 527 N N . SER A 1 85 ? 0.585 -14.661 1.313 1.00 17.50 72 SER A N 1
ATOM 528 C CA . SER A 1 85 ? -0.643 -15.194 0.735 1.00 15.61 72 SER A CA 1
ATOM 529 C C . SER A 1 85 ? -1.769 -15.246 1.757 1.00 14.24 72 SER A C 1
ATOM 530 O O . SER A 1 85 ? -1.551 -15.013 2.952 1.00 15.52 72 SER A O 1
ATOM 533 N N . VAL A 1 86 ? -2.974 -15.553 1.284 1.00 13.65 73 VAL A N 1
ATOM 534 C CA . VAL A 1 86 ? -4.135 -15.664 2.155 1.00 13.78 73 VAL A CA 1
ATOM 535 C C . VAL A 1 86 ? -4.876 -16.955 1.847 1.00 12.73 73 VAL A C 1
ATOM 536 O O . VAL A 1 86 ? -5.139 -17.270 0.687 1.00 13.26 73 VAL A O 1
ATOM 540 N N . ILE A 1 87 ? -5.177 -17.721 2.889 1.00 11.84 74 ILE A N 1
ATOM 541 C CA . ILE A 1 87 ? -6.021 -18.903 2.757 1.00 11.39 74 ILE A CA 1
ATOM 542 C C . ILE A 1 87 ? -7.479 -18.469 2.862 1.00 11.30 74 ILE A C 1
ATOM 543 O O . ILE A 1 87 ? -7.861 -17.764 3.803 1.00 11.70 74 ILE A O 1
ATOM 548 N N . LEU A 1 88 ? -8.285 -18.884 1.887 1.00 10.70 75 LEU A N 1
ATOM 549 C CA . LEU A 1 88 ? -9.687 -18.500 1.787 1.00 11.13 75 LEU A CA 1
ATOM 550 C C . LEU A 1 88 ? -10.574 -19.632 2.297 1.00 10.71 75 LEU A C 1
ATOM 551 O O . LEU A 1 88 ? -10.953 -20.518 1.539 1.00 10.38 75 LEU A O 1
ATOM 556 N N . LEU A 1 89 ? -10.913 -19.627 3.584 1.00 9.92 76 LEU A N 1
ATOM 557 C CA . LEU A 1 89 ? -11.713 -20.733 4.118 1.00 9.93 76 LEU A CA 1
ATOM 558 C C . LEU A 1 89 ? -13.193 -20.637 3.711 1.00 9.96 76 LEU A C 1
ATOM 559 O O . LEU A 1 89 ? -13.992 -21.515 4.047 1.00 10.68 76 LEU A O 1
ATOM 564 N N . GLU A 1 90 ? -13.541 -19.582 2.970 1.00 9.84 77 GLU A N 1
ATOM 565 C CA . GLU A 1 90 ? -14.849 -19.473 2.317 1.00 10.25 77 GLU A CA 1
ATOM 566 C C . GLU A 1 90 ? -14.832 -20.075 0.905 1.00 9.17 77 GLU A C 1
ATOM 567 O O . GLU A 1 90 ? -15.874 -20.140 0.245 1.00 10.99 77 GLU A O 1
ATOM 573 N N . GLN A 1 91 ? -13.656 -20.524 0.461 1.00 9.06 78 GLN A N 1
ATOM 574 C CA . GLN A 1 91 ? -13.489 -21.126 -0.868 1.00 8.94 78 GLN A CA 1
ATOM 575 C C . GLN A 1 91 ? -12.935 -22.535 -0.716 1.00 9.58 78 GLN A C 1
ATOM 576 O O . GLN A 1 91 ? -11.719 -22.750 -0.785 1.00 10.15 78 GLN A O 1
A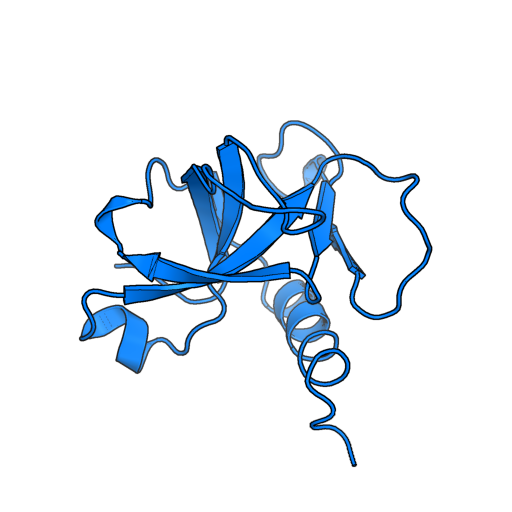TOM 582 N N . ILE A 1 92 ? -13.835 -23.490 -0.491 1.00 10.07 79 ILE A N 1
ATOM 583 C CA . ILE A 1 92 ? -13.427 -24.863 -0.203 1.00 11.52 79 ILE A CA 1
ATOM 584 C C . ILE A 1 92 ? -14.032 -25.823 -1.230 1.00 14.90 79 ILE A C 1
ATOM 585 O O . ILE A 1 92 ? -15.181 -25.645 -1.641 1.00 20.88 79 ILE A O 1
ATOM 590 N N . ARG A 1 93 ? -13.233 -26.798 -1.666 1.00 15.80 80 ARG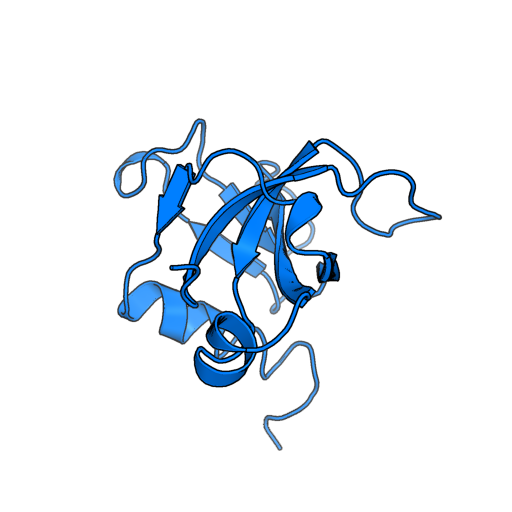 A N 1
ATOM 591 C CA . ARG A 1 93 ? -13.592 -27.726 -2.747 1.00 16.84 80 ARG A CA 1
ATOM 592 C C . ARG A 1 93 ? -13.196 -29.143 -2.345 1.00 12.15 80 ARG A C 1
ATOM 593 O O . ARG A 1 93 ? -12.125 -29.344 -1.817 1.00 10.35 80 ARG A O 1
ATOM 601 N N . THR A 1 94 ? -14.022 -30.134 -2.662 1.00 12.80 81 THR A N 1
ATOM 602 C CA . THR A 1 94 ? -13.555 -31.517 -2.730 1.00 10.90 81 THR A CA 1
ATOM 603 C C . THR A 1 94 ? -12.916 -31.752 -4.103 1.00 10.73 81 THR A C 1
ATOM 604 O O . THR A 1 94 ? -13.552 -31.525 -5.133 1.00 11.86 81 THR A O 1
ATOM 608 N N . LEU A 1 95 ? -11.649 -32.162 -4.112 1.00 10.25 82 LEU A N 1
ATOM 609 C CA . LEU A 1 95 ? -10.933 -32.436 -5.357 1.00 10.29 82 LEU A CA 1
ATOM 610 C C . LEU A 1 95 ? -10.494 -33.884 -5.445 1.00 10.38 82 LEU A C 1
ATOM 611 O O . LEU A 1 95 ? -10.044 -34.470 -4.460 1.00 11.09 82 LEU A O 1
ATOM 616 N N . ASP A 1 96 ? -10.587 -34.462 -6.634 1.00 10.99 83 ASP A N 1
ATOM 617 C CA . ASP A 1 96 ? -9.942 -35.743 -6.840 1.00 11.49 83 ASP A CA 1
ATOM 618 C C . ASP A 1 96 ? -8.433 -35.543 -6.672 1.00 11.63 83 ASP A C 1
ATOM 619 O O . ASP A 1 96 ? -7.888 -34.519 -7.084 1.00 11.42 83 ASP A O 1
ATOM 624 N N . LYS A 1 97 ? -7.760 -36.505 -6.047 1.00 11.73 84 LYS A N 1
ATOM 625 C CA . LYS A 1 97 ? -6.317 -36.402 -5.847 1.00 12.06 84 LYS A CA 1
ATOM 626 C C . LYS A 1 97 ? -5.535 -36.182 -7.142 1.00 12.31 84 LYS A C 1
ATOM 627 O O . LYS A 1 97 ? -4.427 -35.653 -7.111 1.00 13.71 84 LYS A O 1
ATOM 633 N N . LYS A 1 98 ? -6.100 -36.589 -8.277 1.00 12.87 85 LYS A N 1
ATOM 634 C CA . LYS A 1 98 ? -5.415 -36.382 -9.554 1.00 15.37 85 LYS A CA 1
ATOM 635 C C . LYS A 1 98 ? -5.170 -34.902 -9.858 1.00 14.41 85 LYS A C 1
ATOM 636 O O . LYS A 1 98 ? -4.301 -34.574 -10.669 1.00 16.62 85 LYS A O 1
ATOM 641 N N . ARG A 1 99 ? -5.937 -34.009 -9.227 1.00 13.22 86 ARG A N 1
ATOM 642 C CA . ARG A 1 99 ? -5.751 -32.568 -9.430 1.00 13.32 86 ARG A CA 1
ATOM 643 C C . ARG A 1 99 ? -4.500 -32.043 -8.738 1.00 13.92 86 ARG A C 1
ATOM 644 O O . ARG A 1 99 ? -3.977 -30.986 -9.100 1.00 15.80 86 ARG A O 1
ATOM 652 N N . LEU A 1 100 ? -4.032 -32.766 -7.726 1.00 13.12 87 LEU A N 1
ATOM 653 C CA . LEU A 1 100 ? -2.899 -32.308 -6.933 1.00 12.52 87 LEU A CA 1
ATOM 654 C C 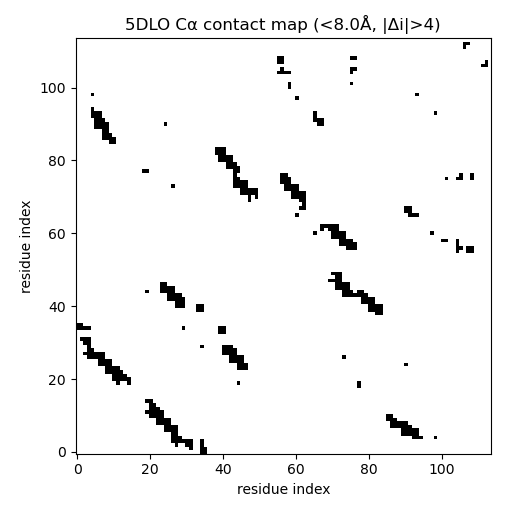. LEU A 1 100 ? -1.600 -32.531 -7.695 1.00 13.95 87 LEU A C 1
ATOM 655 O O . LEU A 1 100 ? -1.272 -33.658 -8.081 1.00 16.89 87 LEU A O 1
ATOM 660 N N . LYS A 1 101 ? -0.864 -31.450 -7.915 1.00 13.53 88 LYS A N 1
ATOM 661 C CA . LYS A 1 101 ? 0.425 -31.548 -8.578 1.00 15.54 88 LYS A CA 1
ATOM 662 C C . LYS A 1 101 ? 1.519 -31.436 -7.517 1.00 17.47 88 LYS A C 1
ATOM 663 O O . LYS A 1 101 ? 1.468 -32.142 -6.515 1.00 19.89 88 LYS A O 1
ATOM 669 N N . GLU A 1 102 ? 2.498 -30.564 -7.712 1.00 16.08 89 GLU A N 1
ATOM 670 C CA . GLU A 1 102 ? 3.617 -30.483 -6.776 1.00 16.81 89 GLU A CA 1
ATOM 671 C C . GLU A 1 102 ? 3.207 -30.073 -5.356 1.00 15.53 89 GLU A C 1
ATOM 672 O O . GLU A 1 102 ? 2.384 -29.179 -5.165 1.00 16.84 89 GLU A O 1
ATOM 678 N N . LYS A 1 103 ? 3.795 -30.735 -4.365 1.00 14.94 90 LYS A N 1
ATOM 679 C CA . LYS A 1 103 ? 3.662 -30.291 -2.986 1.00 15.72 90 LYS A CA 1
ATOM 680 C C . LYS A 1 103 ? 4.589 -29.093 -2.792 1.00 16.77 90 LYS A C 1
ATOM 681 O O . LYS A 1 103 ? 5.798 -29.187 -3.006 1.00 19.63 90 LYS A O 1
ATOM 687 N N . LEU A 1 104 ? 4.020 -27.963 -2.398 1.00 16.54 91 LEU A N 1
ATOM 688 C CA . LEU A 1 104 ? 4.779 -26.721 -2.312 1.00 17.81 91 LEU A CA 1
ATOM 689 C C . LEU A 1 104 ? 5.346 -26.469 -0.917 1.00 18.35 91 LEU A C 1
ATOM 690 O O . LEU A 1 104 ? 6.460 -25.955 -0.775 1.00 21.41 91 LEU A O 1
ATOM 695 N N . THR A 1 105 ? 4.568 -26.812 0.108 1.00 17.34 92 THR A N 1
ATOM 696 C CA . THR A 1 105 ? 4.980 -26.603 1.492 1.00 18.19 92 THR A CA 1
ATOM 697 C C . THR A 1 105 ? 3.984 -27.307 2.407 1.00 17.29 92 THR A C 1
ATOM 698 O O . THR A 1 105 ? 3.138 -28.066 1.943 1.00 16.42 92 THR A O 1
ATOM 702 N N . TYR A 1 106 ? 4.104 -27.086 3.708 1.00 18.12 93 TYR A N 1
ATOM 703 C CA . TYR A 1 106 ? 3.083 -27.542 4.639 1.00 19.54 93 TYR A CA 1
ATOM 704 C C . TYR A 1 106 ? 3.035 -26.576 5.809 1.00 17.82 93 TYR A C 1
ATOM 705 O O . TYR A 1 106 ? 4.056 -25.987 6.186 1.00 20.05 93 TYR A O 1
ATOM 714 N N . LEU A 1 107 ? 1.847 -26.392 6.371 1.00 16.15 94 LEU A N 1
ATOM 715 C CA . LEU A 1 107 ? 1.667 -25.364 7.391 1.00 16.80 94 LEU A CA 1
ATOM 716 C C . LEU A 1 107 ? 1.993 -25.861 8.794 1.00 18.00 94 LEU A C 1
ATOM 717 O O . LEU A 1 107 ? 1.876 -27.049 9.093 1.00 20.88 94 LEU A O 1
ATOM 722 N N . SER A 1 108 ? 2.406 -24.935 9.650 1.00 18.54 95 SER A N 1
ATOM 723 C CA . SER A 1 108 ? 2.751 -25.260 11.026 1.00 19.22 95 SER A CA 1
ATOM 724 C C . SER A 1 108 ? 1.509 -25.608 11.830 1.00 19.08 95 SER A C 1
ATOM 725 O O . SER A 1 108 ? 0.385 -25.305 11.424 1.00 18.10 95 SER A O 1
ATOM 728 N N . ASP A 1 109 ? 1.713 -26.245 12.977 1.00 20.62 96 ASP A N 1
ATOM 729 C CA . ASP A 1 109 ? 0.603 -26.596 13.853 1.00 23.27 96 ASP A CA 1
ATOM 730 C C . ASP A 1 109 ? -0.148 -25.350 14.315 1.00 22.45 96 ASP A C 1
ATOM 731 O O . ASP A 1 109 ? -1.379 -25.332 14.331 1.00 20.64 96 ASP A O 1
ATOM 736 N N . ASP A 1 110 ? 0.590 -24.310 14.690 1.00 23.15 97 ASP A N 1
ATOM 737 C CA . ASP A 1 110 ? -0.035 -23.060 15.121 1.00 25.25 97 ASP A CA 1
ATOM 738 C C . ASP A 1 110 ? -0.877 -22.443 14.005 1.00 21.86 97 ASP A C 1
ATOM 739 O O . ASP A 1 110 ? -1.986 -21.958 14.247 1.00 20.96 97 ASP A O 1
ATOM 744 N N . LYS A 1 111 ? -0.353 -22.464 12.781 1.00 19.48 98 LYS A N 1
ATOM 745 C CA . LYS A 1 111 ? -1.087 -21.907 11.651 1.00 17.78 98 LYS A CA 1
ATOM 746 C C . LYS A 1 111 ? -2.339 -22.729 11.377 1.00 16.44 98 LYS A C 1
ATOM 747 O O . LYS A 1 111 ? -3.404 -22.180 11.082 1.00 16.43 98 LYS A O 1
ATOM 753 N N . MET A 1 112 ? -2.228 -24.048 11.505 1.00 15.69 99 MET A N 1
ATOM 754 C CA . MET A 1 112 ? -3.395 -24.896 11.288 1.00 15.26 99 MET A CA 1
ATOM 755 C C . MET A 1 112 ? -4.485 -24.696 12.342 1.00 15.75 99 MET A C 1
ATOM 756 O O . MET A 1 112 ? -5.662 -24.889 12.053 1.00 15.84 99 MET A O 1
ATOM 761 N N . LYS A 1 113 ? -4.105 -24.297 13.554 1.00 16.71 100 LYS A N 1
ATOM 762 C CA . LYS A 1 113 ? -5.110 -23.913 14.542 1.00 17.87 100 LYS A CA 1
ATOM 763 C C . LYS A 1 113 ? -5.914 -22.704 14.065 1.00 16.05 100 LYS A C 1
ATOM 764 O O . LYS A 1 113 ? -7.129 -22.634 14.277 1.00 16.01 100 LYS A O 1
ATOM 770 N N . GLU A 1 114 ? -5.243 -21.755 13.411 1.00 15.85 101 GLU A N 1
ATOM 771 C CA . GLU A 1 114 ? -5.946 -20.594 12.862 1.00 16.28 101 GLU A CA 1
ATOM 772 C C . GLU A 1 114 ? -6.873 -21.027 11.735 1.00 13.83 101 GLU A C 1
ATOM 773 O O . GLU A 1 114 ? -7.998 -20.535 11.616 1.00 13.89 101 GLU A O 1
ATOM 779 N N . VAL A 1 115 ? -6.395 -21.947 10.903 1.00 12.91 102 VAL A N 1
ATOM 780 C CA . VAL A 1 115 ? -7.229 -22.494 9.841 1.00 12.67 102 VAL A CA 1
ATOM 781 C C . VAL A 1 115 ? -8.468 -23.197 10.420 1.00 12.55 102 VAL A C 1
ATOM 782 O O . VAL A 1 115 ? -9.590 -23.004 9.934 1.00 12.43 102 VAL A O 1
ATOM 786 N N . ASP A 1 116 ? -8.271 -23.999 11.464 1.00 12.35 103 ASP A N 1
ATOM 787 C CA . ASP A 1 116 ? -9.380 -24.700 12.105 1.00 13.22 103 ASP A CA 1
ATOM 788 C C . ASP A 1 116 ? -10.442 -23.709 12.592 1.00 12.91 103 ASP A C 1
ATOM 789 O O . ASP A 1 116 ? -11.641 -23.902 12.382 1.00 12.23 103 ASP A O 1
ATOM 794 N N . ASN A 1 117 ? -9.999 -22.651 13.259 1.00 12.82 104 ASN A N 1
ATOM 795 C CA A ASN A 1 117 ? -10.911 -21.622 13.736 0.50 12.91 104 ASN A CA 1
ATOM 796 C CA B ASN A 1 117 ? -10.927 -21.628 13.735 0.50 13.42 104 ASN A CA 1
ATOM 797 C C . ASN A 1 117 ? -11.683 -20.950 12.594 1.00 12.82 104 ASN A C 1
ATOM 798 O O . ASN A 1 117 ? -12.892 -20.712 12.689 1.00 13.50 104 ASN A O 1
ATOM 807 N N . ALA A 1 118 ? -10.976 -20.644 11.511 1.00 12.38 105 ALA A N 1
ATOM 808 C CA . ALA A 1 118 ? -11.603 -20.004 10.365 1.00 11.17 105 ALA A CA 1
ATOM 809 C C . ALA A 1 118 ? -12.616 -20.928 9.681 1.00 11.02 105 ALA A C 1
ATOM 810 O O . ALA A 1 118 ? -13.629 -20.456 9.163 1.00 11.99 105 ALA A O 1
ATOM 812 N N . LEU A 1 119 ? -12.338 -22.233 9.679 1.00 10.50 106 LEU A N 1
ATOM 813 C CA . LEU A 1 119 ? -13.285 -23.212 9.145 1.00 11.56 106 LEU A CA 1
ATOM 814 C C . LEU A 1 119 ? -14.537 -23.308 10.005 1.00 12.16 106 LEU A C 1
ATOM 815 O O . LEU A 1 119 ? -15.648 -23.420 9.495 1.00 12.34 106 LEU A O 1
ATOM 820 N N . MET A 1 120 ? -14.362 -23.290 11.322 1.00 11.71 107 MET A N 1
ATOM 821 C CA A MET A 1 120 ? -15.498 -23.302 12.247 0.66 12.62 107 MET A CA 1
ATOM 822 C CA B MET A 1 120 ? -15.524 -23.335 12.192 0.34 13.44 107 MET A CA 1
ATOM 823 C C . MET A 1 120 ? -16.417 -22.114 11.966 1.00 12.44 107 MET A C 1
ATOM 824 O O . MET A 1 120 ? -17.644 -22.234 11.976 1.00 13.90 107 MET A O 1
ATOM 833 N N . ILE A 1 121 ? -15.809 -20.956 11.721 1.00 11.47 108 ILE A N 1
ATOM 834 C CA . ILE A 1 121 ? -16.567 -19.759 11.363 1.00 11.55 108 ILE A CA 1
ATOM 835 C C . ILE A 1 121 ? -17.247 -19.928 10.000 1.00 10.27 108 ILE A C 1
ATOM 836 O O . ILE A 1 121 ? -18.456 -19.726 9.865 1.00 11.24 108 ILE A O 1
ATOM 841 N N . SER A 1 122 ? -16.469 -20.321 8.995 1.00 10.05 109 SER A N 1
ATOM 842 C CA . SER A 1 122 ? -16.976 -20.461 7.634 1.00 9.84 109 SER A CA 1
ATOM 843 C C . SER A 1 122 ? -18.231 -21.327 7.591 1.00 9.63 109 SER A C 1
ATOM 844 O O . SER A 1 122 ? -19.213 -21.001 6.908 1.00 10.36 109 SER A O 1
ATOM 847 N N . LEU A 1 123 ? -18.187 -22.438 8.321 1.00 10.00 110 LEU A N 1
ATOM 848 C CA . LEU A 1 123 ? -19.247 -23.438 8.284 1.00 10.25 110 LEU A CA 1
ATOM 849 C C . LEU A 1 123 ? -20.230 -23.355 9.454 1.00 11.42 110 LEU A C 1
ATOM 850 O O . LEU A 1 123 ? -21.038 -24.265 9.652 1.0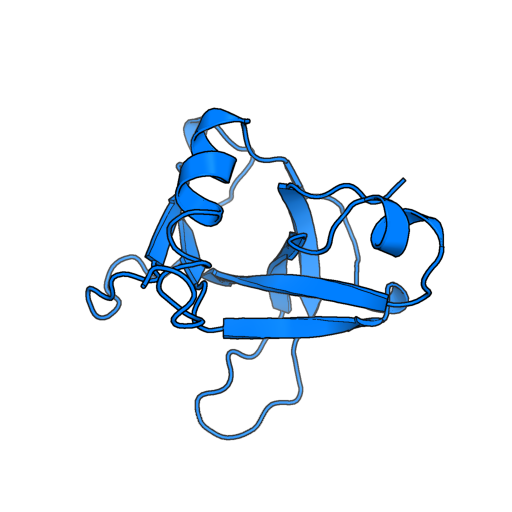0 12.22 110 LEU A O 1
ATOM 855 N N . GLY A 1 124 ? -20.161 -22.271 10.226 1.00 12.13 111 GLY A N 1
ATOM 856 C CA . GLY A 1 124 ? -21.107 -22.052 11.313 1.00 12.97 111 GLY A CA 1
ATOM 857 C C . GLY A 1 124 ? -21.143 -23.187 12.327 1.00 13.31 111 GLY A C 1
ATOM 858 O O . GLY A 1 124 ? -22.221 -23.597 12.779 1.00 15.46 111 GLY A O 1
ATOM 859 N N . LEU A 1 125 ? -19.966 -23.690 12.692 1.00 12.46 112 LEU A N 1
ATOM 860 C CA . LEU A 1 125 ? -19.854 -24.844 13.583 1.00 13.38 112 LEU A CA 1
ATOM 861 C C . LEU A 1 125 ? -19.551 -24.457 15.023 1.00 15.26 112 LEU A C 1
ATOM 862 O O . LEU A 1 125 ? -19.331 -25.326 15.869 1.00 17.35 112 LEU A O 1
ATOM 867 N N . ASN A 1 126 ? -19.550 -23.163 15.308 1.00 18.65 113 ASN A N 1
ATOM 868 C CA . ASN A 1 126 ? -19.002 -22.679 16.571 1.00 23.20 113 ASN A CA 1
ATOM 869 C C . ASN A 1 126 ? -20.035 -22.259 17.604 1.00 28.19 113 ASN A C 1
ATOM 870 O O . ASN A 1 126 ? -19.691 -21.594 18.583 1.00 28.48 113 ASN A O 1
ATOM 875 N N . ALA A 1 127 ? -21.290 -22.647 17.400 1.00 31.45 114 ALA A N 1
ATOM 876 C CA . ALA A 1 127 ? -22.336 -22.350 18.379 1.00 33.93 114 ALA A CA 1
ATOM 877 C C . ALA A 1 127 ? -22.255 -23.274 19.593 1.00 36.06 114 ALA A C 1
ATOM 878 O O . ALA A 1 127 ? -21.744 -24.393 19.509 1.00 37.12 114 ALA A O 1
#

Sequence (114 aa):
PIRRGDVYLADLSPVQGSEQGGVRPVVIIQNDTGNKYSPTVIVAAITGRINKAKIPTHVEIEKKKYKLDKDSVILLEQIRTLDKKRLKEKLTYLSDDKMKEVDNNALMMISLGLNA

Foldseek 3Di:
DQAAQWKFWFAADDDDDPQDGGTAIWGFHAHVVCVVPPQKTKTWGKAQDPPDDDDLLKAWDQCVVFVDPGTMITRLLRMDIDGCVRTDDGRGGDDPVSVVSNVVSNCVNVVVPD

InterPro domains:
  IPR003477 mRNA interferase PemK-like [PF02452] (3-110)
  IPR003477 mRNA interferase PemK-like [PIRSF033490] (1-112)
  IPR003477 mRNA interferase PemK-like [PTHR33988] (1-112)
  IPR011067 Plasmid maintenance toxin/Cell growth inhibitor [G3DSA:2.30.30.110] (1-120)

B-factor: mean 22.28, std 14.36, range [8.44, 122.65]

Organism: Staphylococcus aureus (strain NCTC 8325 / PS 47) (NCBI:txid93061)

Secondary structure (P-SEA, 3-state):
cccccbbbbbbcccccccccccbbbbbbcccccccccccbbbbbbbbccccccccccbbbbbcccccccccccccccccccccccccccccccccaaaaaaaaaaaaaaacccc

Solvent-accessible surface area: 6821 Å² total

Radius of gyration: 13.21 Å; Cα contacts (8 Å, |Δi|>4): 224; chains: 1; bounding box: 32×38×33 Å

Nearest PDB structures (foldseek):
  5dlo-assembly1_A  TM=1.009E+00  e=3.096E-23  Staphylococcus aureus
  9g48-assembly1_B  TM=9.715E-01  e=6.396E-19  Staphylococcus aureus
  4mdx-assembly1_B  TM=9.950E-01  e=2.644E-18  Bacillus subtilis subsp. subtilis str. 168
  1ne8-assembly1_A-2  TM=9.748E-01  e=1.559E-17  Bacillus subtilis
  4hke-assembly1_A  TM=9.786E-01  e=2.988E-17  Bacillus anthracis

CATH classification: 2.30.30.110